Protein AF-A0A402D0N8-F1 (afdb_monomer_lite)

Radius of gyration: 15.57 Å; chains: 1; bounding box: 29×26×56 Å

Secondary structure (DSSP, 8-state):
------GGGG-TTEEEEEE-TTS-EEEEE-SSSTTTT-EEEEETTTEEEEEESSHHHHHHHHHHHHHTT-EEEETTEEEE-S-HHHHHHHHHHHSTT-TT--

Foldseek 3Di:
DPPCPDPVPPPPQWAFDDADPVGKTWTARCDDDPRHQFIWIADPVPGIFGQASHPVLVVVLVVVQVVVVQWDQDPNDTDGHPPLVVSLVSSCVSGPPGRPRD

Sequence (102 aa):
MDTGDDPEDYQNTWFPLLFSDSGSYRVVECGEGSNQGKVLDYDVESGICVQFNSLESMFLTVHEFWSEGLYTIVNDRIEWSTDYKKFNEIGARLNPGAGYWK

Organism: NCBI:txid2219043

Structure (mmCIF, N/CA/C/O backbone):
data_AF-A0A402D0N8-F1
#
_entry.id   AF-A0A402D0N8-F1
#
loop_
_atom_site.group_PDB
_atom_site.id
_atom_site.type_symbol
_atom_site.label_atom_id
_atom_site.label_alt_id
_atom_site.label_comp_id
_atom_site.label_asym_id
_atom_site.label_entity_id
_atom_site.label_seq_id
_atom_site.pdbx_PDB_ins_code
_atom_site.Cartn_x
_atom_site.Cartn_y
_atom_site.Cartn_z
_atom_site.occupancy
_atom_site.B_iso_or_equiv
_atom_site.auth_seq_id
_atom_site.auth_comp_id
_atom_site.auth_asym_id
_atom_site.auth_atom_id
_atom_site.pdbx_PDB_model_num
ATOM 1 N N . MET A 1 1 ? 5.558 -1.038 39.132 1.00 38.97 1 MET A N 1
ATOM 2 C CA . MET A 1 1 ? 4.516 -1.213 38.110 1.00 38.97 1 MET A CA 1
ATOM 3 C C . MET A 1 1 ? 5.258 -1.116 36.813 1.00 38.97 1 MET A C 1
ATOM 5 O O . MET A 1 1 ? 5.713 -0.037 36.466 1.00 38.97 1 MET A O 1
ATOM 9 N N . ASP A 1 2 ? 5.565 -2.285 36.273 1.00 36.12 2 ASP A N 1
ATOM 10 C CA . ASP A 1 2 ? 6.158 -2.427 34.957 1.00 36.12 2 ASP A CA 1
ATOM 11 C C . ASP A 1 2 ? 5.124 -1.858 33.986 1.00 36.12 2 ASP A C 1
ATOM 13 O O . ASP A 1 2 ? 3.999 -2.353 33.954 1.00 36.12 2 ASP A O 1
ATOM 17 N N . THR A 1 3 ? 5.417 -0.728 33.343 1.00 42.56 3 THR A N 1
ATOM 18 C CA . THR A 1 3 ? 4.473 -0.120 32.396 1.00 42.56 3 THR A CA 1
ATOM 19 C C . THR A 1 3 ? 4.433 -0.871 31.080 1.00 42.56 3 THR A C 1
ATOM 21 O O . THR A 1 3 ? 3.728 -0.388 30.211 1.00 42.56 3 THR A O 1
ATOM 24 N N . GLY A 1 4 ? 5.148 -2.008 30.977 1.00 36.19 4 GLY A N 1
ATOM 25 C CA . GLY A 1 4 ? 4.936 -3.092 30.021 1.00 36.19 4 GLY A CA 1
ATOM 26 C C . GLY A 1 4 ? 4.192 -2.634 28.785 1.00 36.19 4 GLY A C 1
ATOM 27 O O . GLY A 1 4 ? 3.025 -2.978 28.628 1.00 36.19 4 GLY A O 1
ATOM 28 N N . ASP A 1 5 ? 4.846 -1.794 27.981 1.00 43.19 5 ASP A N 1
ATOM 29 C CA . ASP A 1 5 ? 4.370 -1.461 26.647 1.00 43.19 5 ASP A CA 1
ATOM 30 C C . ASP A 1 5 ? 4.533 -2.752 25.839 1.00 43.19 5 ASP A C 1
ATOM 32 O O . ASP A 1 5 ? 5.557 -2.985 25.195 1.00 43.19 5 ASP A O 1
ATOM 36 N N . ASP A 1 6 ? 3.575 -3.660 26.016 1.00 44.97 6 ASP A N 1
ATOM 37 C CA . ASP A 1 6 ? 3.561 -4.969 25.394 1.00 44.97 6 ASP A CA 1
ATOM 38 C C . ASP A 1 6 ? 3.358 -4.742 23.888 1.00 44.97 6 ASP A C 1
ATOM 40 O O . ASP A 1 6 ? 2.368 -4.116 23.489 1.00 44.97 6 ASP A O 1
ATOM 44 N N . PRO A 1 7 ? 4.260 -5.223 23.013 1.00 46.88 7 PRO A N 1
ATOM 45 C CA . PRO A 1 7 ? 4.080 -5.142 21.561 1.00 46.88 7 PRO A CA 1
ATOM 46 C C . PRO A 1 7 ? 2.754 -5.759 21.072 1.00 46.88 7 PRO A C 1
ATOM 48 O O . PRO A 1 7 ? 2.349 -5.528 19.932 1.00 46.88 7 PRO A O 1
ATOM 51 N N . GLU A 1 8 ? 2.087 -6.540 21.930 1.00 49.38 8 GLU A N 1
ATOM 52 C CA . GLU A 1 8 ? 0.794 -7.186 21.704 1.00 49.38 8 GLU A CA 1
ATOM 53 C C . GLU A 1 8 ? -0.395 -6.208 21.593 1.00 49.38 8 GLU A C 1
ATOM 55 O O . GLU A 1 8 ? -1.405 -6.561 20.980 1.00 49.38 8 GLU A O 1
ATOM 60 N N . ASP A 1 9 ? -0.294 -4.964 22.084 1.00 51.78 9 ASP A N 1
ATOM 61 C CA . ASP A 1 9 ? -1.440 -4.032 22.085 1.00 51.78 9 ASP A CA 1
ATOM 62 C C . ASP A 1 9 ? -1.725 -3.364 20.719 1.00 51.78 9 ASP A C 1
ATOM 64 O O . ASP A 1 9 ? -2.796 -2.790 20.519 1.00 51.78 9 ASP A O 1
ATOM 68 N N . TYR A 1 10 ? -0.827 -3.488 19.732 1.00 57.44 10 TYR A N 1
ATOM 69 C CA . TYR A 1 10 ? -0.965 -2.831 18.418 1.00 57.44 10 TYR A CA 1
ATOM 70 C C . TYR A 1 10 ? -1.469 -3.728 17.267 1.00 57.44 10 TYR A C 1
ATOM 72 O O . TYR A 1 10 ? -1.497 -3.270 16.129 1.00 57.44 10 TYR A O 1
ATOM 80 N N . GLN A 1 11 ? -1.889 -4.980 17.508 1.00 63.44 11 GLN A N 1
ATOM 81 C CA . GLN A 1 11 ? -2.152 -5.943 16.411 1.00 63.44 11 GLN A CA 1
ATOM 82 C C . GLN A 1 11 ? -3.530 -6.620 16.411 1.00 63.44 11 GLN A C 1
ATOM 84 O O . GLN A 1 11 ? -3.852 -7.358 15.481 1.00 63.44 11 GLN A O 1
ATOM 89 N N . ASN A 1 12 ? -4.389 -6.356 17.396 1.00 77.56 12 ASN A N 1
ATOM 90 C CA . ASN A 1 12 ? -5.677 -7.059 17.504 1.00 77.56 12 ASN A CA 1
ATOM 91 C C . ASN A 1 12 ? -6.698 -6.673 16.422 1.00 77.56 12 ASN A C 1
ATOM 93 O O . ASN A 1 12 ? -7.730 -7.327 16.269 1.00 77.56 12 ASN A O 1
ATOM 97 N N . THR A 1 13 ? -6.421 -5.611 15.672 1.00 88.75 13 THR A N 1
ATOM 98 C CA . THR A 1 13 ? -7.307 -5.077 14.638 1.00 88.75 13 THR A CA 1
ATOM 99 C C . THR A 1 13 ? -6.726 -5.202 13.234 1.00 88.75 13 THR A C 1
ATOM 101 O O . THR A 1 13 ? -7.336 -4.731 12.277 1.00 88.75 13 THR A O 1
ATOM 104 N N . TRP A 1 14 ? -5.561 -5.829 13.072 1.00 91.38 14 TRP A N 1
ATOM 105 C CA . TRP A 1 14 ? -4.870 -5.893 11.788 1.00 91.38 14 TRP A CA 1
ATOM 106 C C . TRP A 1 14 ? -5.154 -7.189 11.047 1.00 91.38 14 TRP A C 1
ATOM 108 O O . TRP A 1 14 ? -4.990 -8.288 11.573 1.00 91.38 14 TRP A O 1
ATOM 118 N N . PHE A 1 15 ? -5.523 -7.056 9.777 1.00 92.12 15 PHE A N 1
ATOM 119 C CA . PHE A 1 15 ? -5.607 -8.186 8.866 1.00 92.12 15 PHE A CA 1
ATOM 120 C C . PHE A 1 15 ? -4.335 -8.258 8.004 1.00 92.12 15 PHE A C 1
ATOM 122 O O . PHE A 1 15 ? -4.077 -7.322 7.241 1.00 92.12 15 PHE A O 1
ATOM 129 N N . PRO A 1 16 ? -3.531 -9.333 8.082 1.00 89.75 16 PRO A N 1
ATOM 130 C CA . PRO A 1 16 ? -2.293 -9.439 7.316 1.00 89.75 16 PRO A CA 1
ATOM 131 C C . PRO A 1 16 ? -2.559 -9.662 5.821 1.00 89.75 16 PRO A C 1
ATOM 133 O O . PRO A 1 16 ? -3.383 -10.491 5.442 1.00 89.75 16 PRO A O 1
ATOM 136 N N . LEU A 1 17 ? -1.826 -8.945 4.963 1.00 90.88 17 LEU A N 1
ATOM 137 C CA . LEU A 1 17 ? -1.868 -9.104 3.504 1.00 90.88 17 LEU A CA 1
ATOM 138 C C . LEU A 1 17 ? -0.614 -9.783 2.964 1.00 90.88 17 LEU A C 1
ATOM 140 O O . LEU A 1 17 ? -0.708 -10.769 2.239 1.00 90.88 17 LEU A O 1
ATOM 144 N N . LEU A 1 18 ? 0.555 -9.222 3.277 1.00 85.12 18 LEU A N 1
ATOM 145 C CA . LEU A 1 18 ? 1.847 -9.691 2.787 1.00 85.12 18 LEU A CA 1
ATOM 146 C C . LEU A 1 18 ? 2.859 -9.657 3.926 1.00 85.12 18 LEU A C 1
ATOM 148 O O . LEU A 1 18 ? 2.872 -8.725 4.730 1.00 85.12 18 LEU A O 1
ATOM 152 N N . PHE A 1 19 ? 3.722 -10.663 3.939 1.00 79.56 19 PHE A N 1
ATOM 153 C CA . PHE A 1 19 ? 4.849 -10.776 4.849 1.00 79.56 19 PHE A CA 1
ATOM 154 C C . PHE A 1 19 ? 6.133 -10.857 4.028 1.00 79.56 19 PHE A C 1
ATOM 156 O O . PHE A 1 19 ? 6.176 -11.572 3.023 1.00 79.56 19 PHE A O 1
ATOM 163 N N . SER A 1 20 ? 7.158 -10.115 4.442 1.00 72.38 20 SER A N 1
ATOM 164 C CA . SER A 1 20 ? 8.504 -10.248 3.891 1.00 72.38 20 SER A CA 1
ATOM 165 C C . SER A 1 20 ? 9.406 -11.013 4.856 1.00 72.38 20 SER A C 1
ATOM 167 O O . SER A 1 20 ? 9.298 -10.860 6.070 1.00 72.38 20 SER A O 1
ATOM 169 N N . ASP A 1 21 ? 10.367 -11.768 4.321 1.00 71.25 21 ASP A N 1
ATOM 170 C CA . ASP A 1 21 ? 11.382 -12.460 5.133 1.00 71.25 21 ASP A CA 1
ATOM 171 C C . ASP A 1 21 ? 12.253 -11.486 5.955 1.00 71.25 21 ASP A C 1
ATOM 173 O O . ASP A 1 21 ? 12.914 -11.893 6.907 1.00 71.25 21 ASP A O 1
ATOM 177 N N . SER A 1 22 ? 12.243 -10.191 5.608 1.00 71.19 22 SER A N 1
ATOM 178 C CA . SER A 1 22 ? 12.867 -9.105 6.375 1.00 71.19 22 SER A CA 1
ATOM 179 C C . SER A 1 22 ? 12.063 -8.657 7.601 1.00 71.19 22 SER A C 1
ATOM 181 O O . SER A 1 22 ? 12.528 -7.793 8.334 1.00 71.19 22 SER A O 1
ATOM 183 N N . GLY A 1 23 ? 10.879 -9.228 7.840 1.00 69.69 23 GLY A N 1
ATOM 184 C CA . GLY A 1 23 ? 10.045 -8.910 8.999 1.00 69.69 23 GLY A CA 1
ATOM 185 C C . GLY A 1 23 ? 9.120 -7.706 8.812 1.00 69.69 23 GLY A C 1
ATOM 186 O O . GLY A 1 23 ? 8.527 -7.260 9.791 1.00 69.69 23 GLY A O 1
ATOM 187 N N . SER A 1 24 ? 8.965 -7.195 7.585 1.00 76.06 24 SER A N 1
ATOM 188 C CA . SER A 1 24 ? 7.969 -6.159 7.296 1.00 76.06 24 SER A CA 1
ATOM 189 C C . SER A 1 24 ? 6.598 -6.778 7.032 1.00 76.06 24 SER A C 1
ATOM 191 O O . SER A 1 24 ? 6.474 -7.811 6.358 1.00 76.06 24 SER A O 1
ATOM 193 N N . TYR A 1 25 ? 5.563 -6.123 7.555 1.00 85.44 25 TYR A N 1
ATOM 194 C CA . TYR A 1 25 ? 4.180 -6.560 7.419 1.00 85.44 25 TYR A CA 1
ATOM 195 C C . TYR A 1 25 ? 3.378 -5.508 6.677 1.00 85.44 25 TYR A C 1
ATOM 197 O O . TYR A 1 25 ? 3.292 -4.358 7.107 1.00 85.44 25 TYR A O 1
ATOM 205 N N . ARG A 1 26 ? 2.708 -5.932 5.605 1.00 90.94 26 ARG A N 1
ATOM 206 C CA . ARG A 1 26 ? 1.638 -5.142 5.004 1.00 90.94 26 ARG A CA 1
ATOM 207 C C . ARG A 1 26 ? 0.304 -5.648 5.525 1.00 90.94 26 ARG A C 1
ATOM 209 O O . ARG A 1 26 ? -0.012 -6.827 5.356 1.00 90.94 26 ARG A O 1
ATOM 216 N N . VAL A 1 27 ? -0.480 -4.764 6.127 1.00 94.00 27 VAL A N 1
ATOM 217 C CA . VAL A 1 27 ? -1.732 -5.105 6.821 1.00 94.00 27 VAL A CA 1
ATOM 218 C C . VAL A 1 27 ? -2.865 -4.164 6.425 1.00 94.00 27 VAL A C 1
ATOM 220 O O . VAL A 1 27 ? -2.620 -3.073 5.915 1.00 94.00 27 VAL A O 1
ATOM 223 N N . VAL A 1 28 ? -4.108 -4.566 6.681 1.00 95.75 28 VAL A N 1
ATOM 224 C CA . VAL A 1 28 ? -5.284 -3.683 6.668 1.00 95.75 28 VAL A CA 1
ATOM 225 C C . VAL A 1 28 ? -5.696 -3.385 8.103 1.00 95.75 28 VAL A C 1
ATOM 227 O O . VAL A 1 28 ? -5.924 -4.314 8.878 1.00 95.75 28 VAL A O 1
ATOM 230 N N . GLU A 1 29 ? -5.845 -2.107 8.442 1.00 94.62 29 GLU A N 1
ATOM 231 C CA . GLU A 1 29 ? -6.414 -1.688 9.726 1.00 94.62 29 GLU A CA 1
ATOM 232 C C . GLU A 1 29 ? -7.932 -1.903 9.721 1.00 94.62 29 GLU A C 1
ATOM 234 O O . GLU A 1 29 ? -8.658 -1.242 8.979 1.00 94.62 29 GLU A O 1
ATOM 239 N N . CYS A 1 30 ? -8.427 -2.831 10.534 1.00 94.56 30 CYS A N 1
ATOM 240 C CA . CYS A 1 30 ? -9.853 -3.152 10.639 1.00 94.56 30 CYS A CA 1
ATOM 241 C C . CYS A 1 30 ? -10.517 -2.512 11.872 1.00 94.56 30 CYS A C 1
ATOM 243 O O . CYS A 1 30 ? -11.741 -2.561 12.003 1.00 94.56 30 CYS A O 1
ATOM 245 N N . GLY A 1 31 ? -9.730 -1.914 12.766 1.00 91.56 31 GLY A N 1
ATOM 246 C CA . GLY A 1 31 ? -10.171 -1.223 13.971 1.00 91.56 31 GLY A CA 1
ATOM 247 C C . GLY A 1 31 ? -10.733 0.161 13.677 1.00 91.56 31 GLY A C 1
ATOM 248 O O . GLY A 1 31 ? -10.541 0.727 12.601 1.00 91.56 31 GLY A O 1
ATOM 249 N N . GLU A 1 32 ? -11.452 0.717 14.648 1.00 89.25 32 GLU A N 1
ATOM 250 C CA . GLU A 1 32 ? -11.963 2.082 14.552 1.00 89.25 32 GLU A CA 1
ATOM 251 C C . GLU A 1 32 ? -10.820 3.100 14.664 1.00 89.25 32 GLU A C 1
ATOM 253 O O . GLU A 1 32 ? -9.920 2.963 15.491 1.00 89.25 32 GLU A O 1
ATOM 258 N N . GLY A 1 33 ? -10.858 4.152 13.846 1.00 88.31 33 GLY A N 1
ATOM 259 C CA . GLY A 1 33 ? -9.865 5.222 13.893 1.00 88.31 33 GLY A CA 1
ATOM 260 C C . GLY A 1 33 ? -9.607 5.866 12.537 1.00 88.31 33 GLY A C 1
ATOM 261 O O . GLY A 1 33 ? -10.238 5.549 11.531 1.00 88.31 33 GLY A O 1
ATOM 262 N N . SER A 1 34 ? -8.638 6.781 12.495 1.00 89.44 34 SER A N 1
ATOM 263 C CA . SER A 1 34 ? -8.296 7.542 11.283 1.00 89.44 34 SER A CA 1
ATOM 264 C C . SER A 1 34 ? -7.700 6.691 10.156 1.00 89.44 34 SER A C 1
ATOM 266 O O . SER A 1 34 ? -7.648 7.147 9.010 1.00 89.44 34 SER A O 1
ATOM 268 N N . ASN A 1 35 ? -7.246 5.476 10.471 1.00 92.56 35 ASN A N 1
ATOM 269 C CA . ASN A 1 35 ? -6.657 4.534 9.524 1.00 92.56 35 ASN A CA 1
ATOM 270 C C . ASN A 1 35 ? -7.573 3.362 9.166 1.00 92.56 35 ASN A C 1
ATOM 272 O O . ASN A 1 35 ? -7.158 2.533 8.364 1.00 92.56 35 ASN A O 1
ATOM 276 N N . GLN A 1 36 ? -8.802 3.311 9.687 1.00 95.00 36 GLN A N 1
ATOM 277 C CA . GLN A 1 36 ? -9.746 2.237 9.381 1.00 95.00 36 GLN A CA 1
ATOM 278 C C . GLN A 1 36 ? -9.888 2.026 7.864 1.00 95.00 36 GLN A C 1
ATOM 280 O O . GLN A 1 36 ? -10.144 2.965 7.109 1.00 95.00 36 GLN A O 1
ATOM 285 N N . GLY A 1 37 ? -9.703 0.782 7.422 1.00 96.06 37 GLY A N 1
ATOM 286 C CA . GLY A 1 37 ? -9.771 0.347 6.027 1.00 96.06 37 GLY A CA 1
ATOM 287 C C . GLY A 1 37 ? -8.525 0.633 5.182 1.00 96.06 37 GLY A C 1
ATOM 288 O O . GLY A 1 37 ? -8.471 0.186 4.035 1.00 96.06 37 GLY A O 1
ATOM 289 N N . LYS A 1 38 ? -7.522 1.343 5.715 1.00 97.06 38 LYS A N 1
ATOM 290 C CA . LYS A 1 38 ? -6.279 1.655 4.997 1.00 97.06 38 LYS A CA 1
ATOM 291 C C . LYS A 1 38 ? -5.297 0.491 5.043 1.00 97.06 38 LYS A C 1
ATOM 293 O O . LYS A 1 38 ? -5.310 -0.321 5.967 1.00 97.06 38 LYS A O 1
ATOM 298 N N . VAL A 1 39 ? -4.409 0.455 4.053 1.00 96.81 39 VAL A N 1
ATOM 299 C CA . VAL A 1 39 ? -3.303 -0.499 3.987 1.00 96.81 39 VAL A CA 1
ATOM 300 C C . VAL A 1 39 ? -2.049 0.149 4.556 1.00 96.81 39 VAL A C 1
ATOM 302 O O . VAL A 1 39 ? -1.577 1.179 4.059 1.00 96.81 39 VAL A O 1
ATOM 305 N N . LEU A 1 40 ? -1.517 -0.476 5.595 1.00 93.81 40 LEU A N 1
ATOM 306 C CA . LEU A 1 40 ? -0.366 -0.016 6.349 1.00 93.81 40 LEU A CA 1
ATOM 307 C C . LEU A 1 40 ? 0.841 -0.891 6.038 1.00 93.81 40 LEU A C 1
ATOM 309 O O . LEU A 1 40 ? 0.705 -2.092 5.808 1.00 93.81 40 LEU A O 1
ATOM 313 N N . ASP A 1 41 ? 2.009 -0.277 6.063 1.00 90.88 41 ASP A N 1
ATOM 314 C CA . ASP A 1 41 ? 3.291 -0.955 6.165 1.00 90.88 41 ASP A CA 1
ATOM 315 C C . ASP A 1 41 ? 3.814 -0.726 7.571 1.00 90.88 41 ASP A C 1
ATOM 317 O O . ASP A 1 41 ? 3.886 0.417 8.036 1.00 90.88 41 ASP A O 1
ATOM 321 N N . TYR A 1 42 ? 4.090 -1.826 8.256 1.00 86.00 42 TYR A N 1
ATOM 322 C CA . TYR A 1 42 ? 4.636 -1.822 9.596 1.00 86.00 42 TYR A CA 1
ATOM 323 C C . TYR A 1 42 ? 6.059 -2.361 9.557 1.00 86.00 42 TYR A C 1
ATOM 325 O O . TYR A 1 42 ? 6.311 -3.481 9.099 1.00 86.00 42 TYR A O 1
ATOM 333 N N . ASP A 1 43 ? 6.960 -1.542 10.079 1.00 81.56 43 ASP A N 1
ATOM 334 C CA . ASP A 1 43 ? 8.348 -1.873 10.339 1.00 81.56 43 ASP A CA 1
ATOM 335 C C . ASP A 1 43 ? 8.650 -1.586 11.813 1.00 81.56 43 ASP A C 1
ATOM 337 O O . ASP A 1 43 ? 8.210 -0.573 12.363 1.00 81.56 43 ASP A O 1
ATOM 341 N N . VAL A 1 44 ? 9.392 -2.482 12.463 1.00 77.31 44 VAL A N 1
ATOM 342 C CA . VAL A 1 44 ? 9.665 -2.385 13.907 1.00 77.31 44 VAL A CA 1
ATOM 343 C C . VAL A 1 44 ? 10.499 -1.142 14.235 1.00 77.31 44 VAL A C 1
ATOM 345 O O . VAL A 1 44 ? 10.314 -0.547 15.295 1.00 77.31 44 VAL A O 1
ATOM 348 N N . GLU A 1 45 ? 11.390 -0.722 13.334 1.00 78.44 45 GLU A N 1
ATOM 349 C CA . GLU A 1 45 ? 12.266 0.436 13.547 1.00 78.44 45 GLU A CA 1
ATOM 350 C C . GLU A 1 45 ? 11.593 1.754 13.136 1.00 78.44 45 GLU A C 1
ATOM 352 O O . GLU A 1 45 ? 11.774 2.784 13.789 1.00 78.44 45 GLU A O 1
ATOM 357 N N . SER A 1 46 ? 10.805 1.723 12.061 1.00 78.25 46 SER A N 1
ATOM 358 C CA . SER A 1 46 ? 10.252 2.915 11.405 1.00 78.25 46 SER A CA 1
ATOM 359 C C . SER A 1 46 ? 8.798 3.217 11.786 1.00 78.25 46 SER A C 1
ATOM 361 O O . SER A 1 46 ? 8.298 4.306 11.495 1.00 78.25 46 SER A O 1
ATOM 363 N N . GLY A 1 47 ? 8.111 2.281 12.443 1.00 84.44 47 GLY A N 1
ATOM 364 C CA . GLY A 1 47 ? 6.712 2.402 12.836 1.00 84.44 47 GLY A CA 1
ATOM 365 C C . GLY A 1 47 ? 5.730 2.189 11.679 1.00 84.44 47 GLY A C 1
ATOM 366 O O . GLY A 1 47 ? 6.001 1.474 10.717 1.00 84.44 47 GLY A O 1
ATOM 367 N N . ILE A 1 48 ? 4.543 2.790 11.803 1.00 87.69 48 ILE A N 1
ATOM 368 C CA . ILE A 1 48 ? 3.434 2.627 10.854 1.00 87.69 48 ILE A CA 1
ATOM 369 C C . ILE A 1 48 ? 3.516 3.682 9.750 1.00 87.69 48 ILE A C 1
ATOM 371 O O . ILE A 1 48 ? 3.513 4.884 10.021 1.00 87.69 48 ILE A O 1
ATOM 375 N N . CYS A 1 49 ? 3.454 3.237 8.498 1.00 91.25 49 CYS A N 1
ATOM 376 C CA . CYS A 1 49 ? 3.282 4.097 7.337 1.00 91.25 49 CYS A CA 1
ATOM 377 C C . CYS A 1 49 ? 2.024 3.702 6.556 1.00 91.25 49 CYS A C 1
ATOM 379 O O . CYS A 1 49 ? 1.844 2.546 6.181 1.00 91.25 49 CYS A O 1
ATOM 381 N N . VAL A 1 50 ? 1.145 4.666 6.266 1.00 94.19 50 VAL A N 1
ATOM 382 C CA . VAL A 1 50 ? 0.020 4.433 5.349 1.00 94.19 50 VAL A CA 1
ATOM 383 C C . VAL A 1 50 ? 0.572 4.350 3.929 1.00 94.19 50 VAL A C 1
ATOM 385 O O . VAL A 1 50 ? 1.063 5.352 3.404 1.00 94.19 50 VAL A O 1
ATOM 388 N N . GLN A 1 51 ? 0.452 3.179 3.303 1.00 94.25 51 GLN A N 1
ATOM 389 C CA . GLN A 1 51 ? 0.815 2.987 1.900 1.00 94.25 51 GLN A CA 1
ATOM 390 C C . GLN A 1 51 ? -0.385 3.163 0.977 1.00 94.25 51 GLN A C 1
ATOM 392 O O . GLN A 1 51 ? -0.261 3.821 -0.044 1.00 94.25 51 GLN A O 1
ATOM 397 N N . PHE A 1 52 ? -1.560 2.635 1.319 1.00 97.19 52 PHE A N 1
ATOM 398 C CA . PHE A 1 52 ? -2.736 2.762 0.455 1.00 97.19 52 PHE A CA 1
ATOM 399 C C . PHE A 1 52 ? -3.966 3.166 1.257 1.00 97.19 52 PHE A C 1
ATOM 401 O O . PHE A 1 52 ? -4.135 2.760 2.406 1.00 97.19 52 PHE A O 1
ATOM 408 N N . ASN A 1 53 ? -4.840 3.965 0.648 1.00 97.25 53 ASN A N 1
ATOM 409 C CA . ASN A 1 53 ? -6.064 4.428 1.304 1.00 97.25 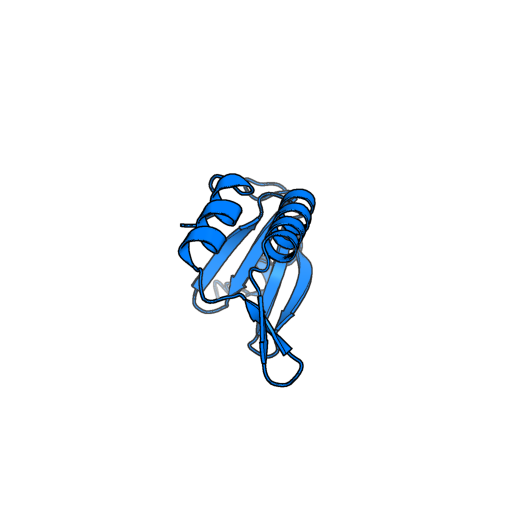53 ASN A CA 1
ATOM 410 C C . ASN A 1 53 ? -7.122 3.322 1.435 1.00 97.25 53 ASN A C 1
ATOM 412 O O . ASN A 1 53 ? -7.992 3.423 2.295 1.00 97.25 53 ASN A O 1
ATOM 416 N N . SER A 1 54 ? -7.046 2.274 0.612 1.00 97.50 54 SER A N 1
ATOM 417 C CA . SER A 1 54 ? -7.870 1.071 0.719 1.00 97.50 54 SER A CA 1
ATOM 418 C C . SER A 1 54 ? -7.236 -0.114 -0.021 1.00 97.50 54 SER A C 1
ATOM 420 O O . SER A 1 54 ? -6.273 0.042 -0.776 1.00 97.50 54 SER A O 1
ATOM 422 N N . LEU A 1 55 ? -7.801 -1.315 0.149 1.00 97.06 55 LEU A N 1
ATOM 423 C CA . LEU A 1 55 ? -7.467 -2.468 -0.702 1.00 97.06 55 LEU A CA 1
ATOM 424 C C . LEU A 1 55 ? -7.766 -2.196 -2.181 1.00 97.06 55 LEU A C 1
ATOM 426 O O . LEU A 1 55 ? -6.996 -2.590 -3.053 1.00 97.06 55 LEU A O 1
ATOM 430 N N . GLU A 1 56 ? -8.865 -1.502 -2.472 1.00 97.75 56 GLU A N 1
ATOM 431 C CA . GLU A 1 56 ? -9.219 -1.119 -3.838 1.00 97.75 56 GLU A CA 1
ATOM 432 C C . GLU A 1 56 ? -8.148 -0.210 -4.449 1.00 97.75 56 GLU A C 1
ATOM 434 O O . GLU A 1 56 ? -7.655 -0.495 -5.541 1.00 97.75 56 GLU A O 1
ATOM 439 N N . SER A 1 57 ? -7.717 0.833 -3.728 1.00 97.62 57 SER A N 1
ATOM 440 C CA . SER A 1 57 ? -6.675 1.733 -4.226 1.00 97.62 57 SER A CA 1
ATOM 441 C C . SER A 1 57 ? -5.332 1.014 -4.376 1.00 97.62 57 SER A C 1
ATOM 443 O O . SER A 1 57 ? -4.617 1.276 -5.342 1.00 97.62 57 SER A O 1
ATOM 445 N N . MET A 1 58 ? -5.016 0.045 -3.507 1.00 96.50 58 MET A N 1
ATOM 446 C CA . MET A 1 58 ? -3.858 -0.841 -3.671 1.00 96.50 58 MET A CA 1
ATOM 447 C C . MET A 1 58 ? -3.915 -1.617 -4.993 1.00 96.50 58 MET A C 1
ATOM 449 O O . MET A 1 58 ? -2.965 -1.553 -5.774 1.00 96.50 58 MET A O 1
ATOM 453 N N . PHE A 1 59 ? -5.015 -2.318 -5.280 1.00 96.75 59 PHE A N 1
ATOM 454 C CA . PHE A 1 59 ? -5.132 -3.102 -6.515 1.00 96.75 59 PHE A CA 1
ATOM 455 C C . PHE A 1 59 ? -5.142 -2.227 -7.771 1.00 96.75 59 PHE A C 1
ATOM 457 O O . PHE A 1 59 ? -4.492 -2.583 -8.753 1.00 96.75 59 PHE A O 1
ATOM 464 N N . LEU A 1 60 ? -5.805 -1.068 -7.734 1.00 97.94 60 LEU A N 1
ATOM 465 C CA . LEU A 1 60 ? -5.768 -0.097 -8.832 1.00 97.94 60 LEU A CA 1
ATOM 466 C C . LEU A 1 60 ? -4.348 0.421 -9.082 1.00 97.94 60 LEU A C 1
ATOM 468 O O . LEU A 1 60 ? -3.919 0.505 -10.229 1.00 97.94 60 LEU A O 1
ATOM 472 N N . THR A 1 61 ? -3.595 0.700 -8.016 1.00 96.00 61 THR A N 1
ATOM 473 C CA . THR A 1 61 ? -2.206 1.171 -8.122 1.00 96.00 61 THR A CA 1
ATOM 474 C C . THR A 1 61 ? -1.307 0.106 -8.744 1.00 96.00 61 THR A C 1
ATOM 476 O O . THR A 1 61 ? -0.575 0.392 -9.688 1.00 96.00 61 THR A O 1
ATOM 479 N N . VAL A 1 62 ? -1.407 -1.144 -8.281 1.00 93.44 62 VAL A N 1
ATOM 480 C CA . VAL A 1 62 ? -0.653 -2.272 -8.853 1.00 93.44 62 VAL A CA 1
ATOM 481 C C . VAL A 1 62 ? -1.025 -2.505 -10.320 1.00 93.44 62 VAL A C 1
ATOM 483 O O . VAL A 1 62 ? -0.145 -2.734 -11.150 1.00 93.44 62 VAL A O 1
ATOM 486 N N . HIS A 1 63 ? -2.313 -2.419 -10.658 1.00 95.88 63 HIS A N 1
ATOM 487 C CA . HIS A 1 63 ? -2.786 -2.531 -12.036 1.00 95.88 63 HIS A CA 1
ATOM 488 C C . HIS A 1 63 ? -2.193 -1.442 -12.939 1.00 95.88 63 HIS A C 1
ATOM 490 O O . HIS A 1 63 ? -1.762 -1.740 -14.056 1.00 95.88 63 HIS A O 1
ATOM 496 N N . GLU A 1 64 ? -2.144 -0.197 -12.466 1.00 95.9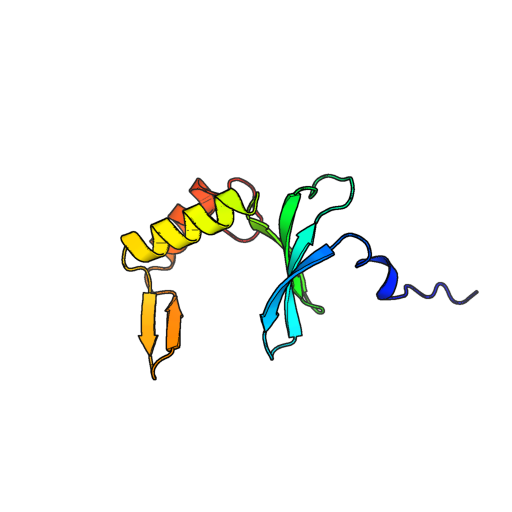4 64 GLU A N 1
ATOM 497 C CA . GLU A 1 64 ? -1.599 0.912 -13.244 1.00 95.94 64 GLU A CA 1
ATOM 498 C C . GLU A 1 64 ? -0.074 0.792 -13.397 1.00 95.94 64 GLU A C 1
ATOM 500 O O . GLU A 1 64 ? 0.437 0.950 -14.504 1.00 95.94 64 GLU A O 1
ATOM 505 N N . PHE A 1 65 ? 0.652 0.368 -12.354 1.00 93.75 65 PHE A N 1
ATOM 506 C CA . PHE A 1 65 ? 2.080 0.041 -12.467 1.00 93.75 65 PHE A CA 1
ATOM 507 C C . PHE A 1 65 ? 2.357 -1.030 -13.522 1.00 93.75 65 PHE A C 1
ATOM 509 O O . PHE A 1 65 ? 3.280 -0.885 -14.323 1.00 93.75 65 PHE A O 1
ATOM 516 N N . TRP A 1 66 ? 1.552 -2.094 -13.544 1.00 92.62 66 TRP A N 1
ATOM 517 C CA . TRP A 1 66 ? 1.694 -3.161 -14.530 1.00 92.62 66 TRP A CA 1
ATOM 518 C C . TRP A 1 66 ? 1.408 -2.667 -15.950 1.00 92.62 66 TRP A C 1
ATOM 520 O O . TRP A 1 66 ? 2.178 -2.935 -16.871 1.00 92.62 66 TRP A O 1
ATOM 530 N N . SER A 1 67 ? 0.319 -1.918 -16.121 1.00 93.94 67 SER A N 1
ATOM 531 C CA . SER A 1 67 ? -0.117 -1.402 -17.424 1.00 93.94 67 SER A CA 1
ATOM 532 C C . SER A 1 67 ? 0.876 -0.401 -18.018 1.00 93.94 67 SER A C 1
ATOM 534 O O . SER A 1 67 ? 1.055 -0.355 -19.231 1.00 93.94 67 SER A O 1
ATOM 536 N N . GLU A 1 68 ? 1.567 0.353 -17.162 1.00 92.94 68 GLU A N 1
ATOM 537 C CA . GLU A 1 68 ? 2.602 1.316 -17.544 1.00 92.94 68 GLU A CA 1
ATOM 538 C C . GLU A 1 68 ? 4.006 0.695 -17.665 1.00 92.94 68 GLU A C 1
ATOM 540 O O . GLU A 1 68 ? 4.971 1.411 -17.943 1.00 92.94 68 GLU A O 1
ATOM 545 N N . GLY A 1 69 ? 4.148 -0.621 -17.453 1.00 91.88 69 GLY A N 1
ATOM 546 C CA . GLY A 1 69 ? 5.434 -1.318 -17.539 1.00 91.88 69 GLY A CA 1
ATOM 547 C C . GLY A 1 69 ? 6.435 -0.897 -16.459 1.00 91.88 69 GLY A C 1
ATOM 548 O O . GLY A 1 69 ? 7.642 -0.933 -16.687 1.00 91.88 69 GLY A O 1
ATOM 549 N N . LEU A 1 70 ? 5.959 -0.481 -15.279 1.00 91.88 70 LEU A N 1
ATOM 550 C CA . LEU A 1 70 ? 6.792 -0.017 -14.163 1.00 91.88 70 LEU A CA 1
ATOM 551 C C . LEU A 1 70 ? 7.393 -1.168 -13.347 1.00 91.88 70 LEU A C 1
ATOM 553 O O . LEU A 1 70 ? 7.451 -1.129 -12.120 1.00 91.88 70 LEU A O 1
ATOM 557 N N . TYR A 1 71 ? 7.901 -2.183 -14.035 1.00 88.25 71 TYR A N 1
ATOM 558 C CA . TYR A 1 71 ? 8.599 -3.313 -13.444 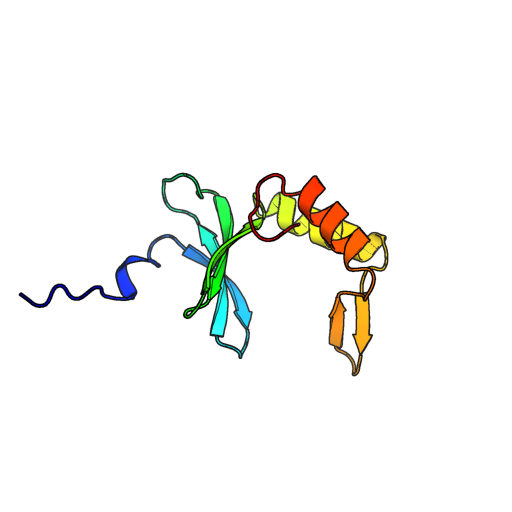1.00 88.25 71 TYR A CA 1
ATOM 559 C C . TYR A 1 71 ? 9.738 -3.791 -14.348 1.00 88.25 71 TYR A C 1
ATOM 561 O O . TYR A 1 71 ? 9.725 -3.597 -15.562 1.00 88.25 71 TYR A O 1
ATOM 569 N N . THR A 1 72 ? 10.7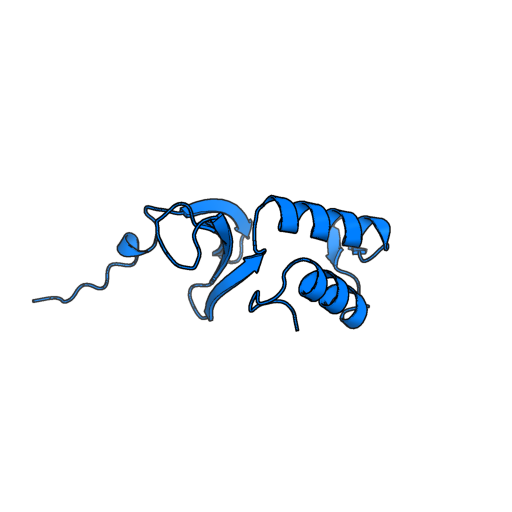07 -4.463 -13.744 1.00 85.19 72 THR A N 1
ATOM 570 C CA . THR A 1 72 ? 11.776 -5.203 -14.410 1.00 85.19 72 THR A CA 1
ATOM 571 C C . THR A 1 72 ? 11.746 -6.637 -13.897 1.00 85.19 72 THR A C 1
ATOM 573 O O . THR A 1 72 ? 11.408 -6.879 -12.742 1.00 85.19 72 THR A O 1
ATOM 576 N N . ILE A 1 73 ? 12.094 -7.602 -14.746 1.00 85.12 73 ILE A N 1
ATOM 577 C CA . ILE A 1 73 ? 12.280 -8.991 -14.320 1.00 85.12 73 ILE A CA 1
ATOM 578 C C . ILE A 1 73 ? 13.784 -9.243 -14.197 1.00 85.12 73 ILE A C 1
ATOM 580 O O . ILE A 1 73 ? 14.498 -9.214 -15.199 1.00 85.12 73 ILE A O 1
ATOM 584 N N . VAL A 1 74 ? 14.260 -9.472 -12.974 1.00 85.75 74 VAL A N 1
ATOM 585 C CA . VAL A 1 74 ? 15.668 -9.728 -12.642 1.00 85.75 74 VAL A CA 1
ATOM 586 C C . VAL A 1 74 ? 15.752 -11.073 -11.929 1.00 85.75 74 VAL A C 1
ATOM 588 O O . VAL A 1 74 ? 15.126 -11.259 -10.892 1.00 85.75 74 VAL A O 1
ATOM 591 N N . ASN A 1 75 ? 16.518 -12.026 -12.472 1.00 89.00 75 ASN A N 1
ATOM 592 C CA . ASN A 1 75 ? 16.672 -13.374 -11.897 1.00 89.00 75 ASN A CA 1
ATOM 593 C C . ASN A 1 75 ? 15.324 -14.036 -11.533 1.00 89.00 75 ASN A C 1
ATOM 595 O O . ASN A 1 75 ? 15.144 -14.508 -10.410 1.00 89.00 75 ASN A O 1
ATOM 599 N N . ASP A 1 76 ? 14.364 -14.004 -12.462 1.00 85.75 76 ASP A N 1
ATOM 600 C CA . ASP A 1 76 ? 12.994 -14.518 -12.291 1.00 85.75 76 ASP A CA 1
ATOM 601 C C . ASP A 1 76 ? 12.182 -13.855 -11.160 1.00 85.75 76 ASP A C 1
ATOM 603 O O . ASP A 1 76 ? 11.162 -14.384 -10.715 1.00 85.75 76 ASP A O 1
ATOM 607 N N . ARG A 1 77 ? 12.599 -12.669 -10.703 1.00 81.69 77 ARG A N 1
ATOM 608 C CA . ARG A 1 77 ? 11.889 -11.853 -9.712 1.00 81.69 77 ARG A CA 1
ATOM 609 C C . ARG A 1 77 ? 11.436 -10.539 -10.324 1.00 81.69 77 ARG A C 1
ATOM 611 O O . ARG A 1 77 ? 12.129 -9.955 -11.151 1.00 81.69 77 ARG A O 1
ATOM 618 N N . ILE A 1 78 ? 10.265 -10.078 -9.899 1.00 82.38 78 ILE A N 1
ATOM 619 C CA . ILE A 1 78 ? 9.758 -8.754 -10.254 1.00 82.38 78 ILE A CA 1
ATOM 620 C C . ILE A 1 78 ? 10.430 -7.735 -9.334 1.00 82.38 78 ILE A C 1
ATOM 622 O O . ILE A 1 78 ? 10.279 -7.802 -8.116 1.00 82.38 78 ILE A O 1
ATOM 626 N N . GLU A 1 79 ? 11.133 -6.781 -9.926 1.00 82.94 79 GLU A N 1
ATOM 627 C CA . GLU A 1 79 ? 11.629 -5.580 -9.262 1.00 82.94 79 GLU A CA 1
ATOM 628 C C . GLU A 1 79 ? 10.853 -4.376 -9.798 1.00 82.94 79 GLU A C 1
ATOM 630 O O . GLU A 1 79 ? 10.644 -4.250 -11.004 1.00 82.94 79 GLU A O 1
ATOM 635 N N . TRP A 1 80 ? 10.391 -3.483 -8.924 1.00 74.81 80 TRP A N 1
ATOM 636 C CA . TRP A 1 80 ? 9.709 -2.266 -9.368 1.00 74.81 80 TRP A CA 1
ATOM 637 C C . TRP A 1 80 ? 10.708 -1.343 -10.092 1.00 74.81 80 TRP A C 1
ATOM 639 O O . TRP A 1 80 ? 11.851 -1.194 -9.662 1.00 74.81 80 TRP A O 1
ATOM 649 N N . SER A 1 81 ? 10.300 -0.809 -11.248 1.00 69.00 81 SER A N 1
ATOM 650 C CA . SER A 1 81 ? 11.182 -0.167 -12.243 1.00 69.00 81 SER A CA 1
ATOM 651 C C . SER A 1 81 ? 11.876 1.113 -11.750 1.00 69.00 81 SER A C 1
ATOM 653 O O . SER A 1 81 ? 11.442 1.765 -10.806 1.00 69.00 81 SER A O 1
ATOM 655 N N .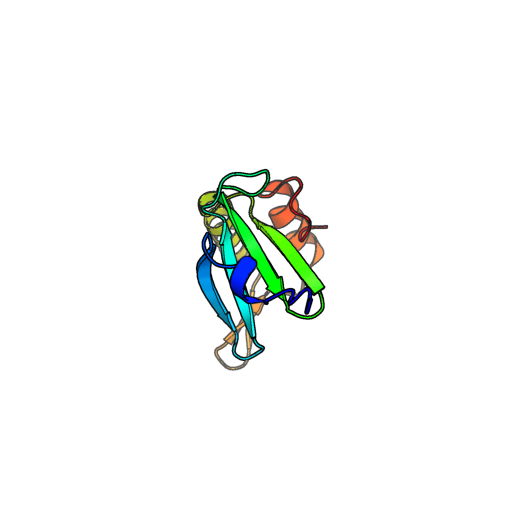 THR A 1 82 ? 12.941 1.513 -12.454 1.00 65.69 82 THR A N 1
ATOM 656 C CA . THR A 1 82 ? 13.773 2.696 -12.178 1.00 65.69 82 THR A CA 1
ATOM 657 C C . THR A 1 82 ? 13.107 4.042 -12.469 1.00 65.69 82 THR A C 1
ATOM 659 O O . THR A 1 82 ? 13.672 5.075 -12.107 1.00 65.69 82 THR A O 1
ATOM 662 N N . ASP A 1 83 ? 11.940 4.078 -13.125 1.00 85.88 83 ASP A N 1
ATOM 663 C CA . ASP A 1 83 ? 11.159 5.319 -13.249 1.00 85.88 83 ASP A CA 1
ATOM 664 C C . ASP A 1 83 ? 10.407 5.610 -11.941 1.00 85.88 83 ASP A C 1
ATOM 666 O O . ASP A 1 83 ? 9.179 5.566 -11.848 1.00 85.88 83 ASP A O 1
ATOM 670 N N . TYR A 1 84 ? 11.192 5.905 -10.904 1.00 86.50 84 TYR A N 1
ATOM 671 C CA . TYR A 1 84 ? 10.705 6.225 -9.567 1.00 86.50 84 TYR A CA 1
ATOM 672 C C . TYR A 1 84 ? 9.798 7.451 -9.560 1.00 86.50 84 TYR A C 1
ATOM 674 O O . TYR A 1 84 ? 8.897 7.542 -8.731 1.00 86.50 84 TYR A O 1
ATOM 682 N N . LYS A 1 85 ? 10.015 8.394 -10.484 1.00 91.38 85 LYS A N 1
ATOM 683 C CA . LYS A 1 85 ? 9.176 9.584 -10.591 1.00 91.38 85 LYS A CA 1
ATOM 684 C C . LYS A 1 85 ? 7.760 9.186 -10.996 1.00 91.38 85 LYS A C 1
ATOM 686 O O . LYS A 1 85 ? 6.822 9.497 -10.271 1.00 91.38 85 LYS A O 1
ATOM 691 N N . LYS A 1 86 ? 7.608 8.453 -12.100 1.00 92.69 86 LYS A N 1
ATOM 692 C CA . LYS A 1 86 ? 6.291 8.015 -12.575 1.00 92.69 86 LYS A CA 1
ATOM 693 C C . LYS A 1 86 ? 5.618 7.046 -11.599 1.00 92.69 86 LYS A C 1
ATOM 695 O O . LYS A 1 86 ? 4.411 7.135 -11.380 1.00 92.69 86 LYS A O 1
ATOM 700 N N . PHE A 1 87 ? 6.399 6.164 -10.974 1.00 91.38 87 PHE A N 1
ATOM 701 C CA . PHE A 1 87 ? 5.928 5.256 -9.927 1.00 91.38 87 PHE A CA 1
ATOM 702 C C . PHE A 1 87 ? 5.312 6.019 -8.745 1.00 91.38 87 PHE A C 1
ATOM 704 O O . PHE A 1 87 ? 4.172 5.756 -8.357 1.00 91.38 87 PHE A O 1
ATOM 711 N N . ASN A 1 88 ? 6.019 7.025 -8.228 1.00 92.81 88 ASN A N 1
ATOM 712 C CA . ASN A 1 88 ? 5.510 7.851 -7.139 1.00 92.81 88 ASN A CA 1
ATOM 713 C C . ASN A 1 88 ? 4.335 8.744 -7.563 1.00 92.81 88 ASN A C 1
ATOM 715 O O . ASN A 1 88 ? 3.385 8.879 -6.799 1.00 92.81 88 ASN A O 1
ATOM 719 N N . GLU A 1 89 ? 4.345 9.304 -8.778 1.00 95.12 89 GLU A N 1
ATOM 720 C CA . GLU A 1 89 ? 3.243 10.129 -9.296 1.00 95.12 8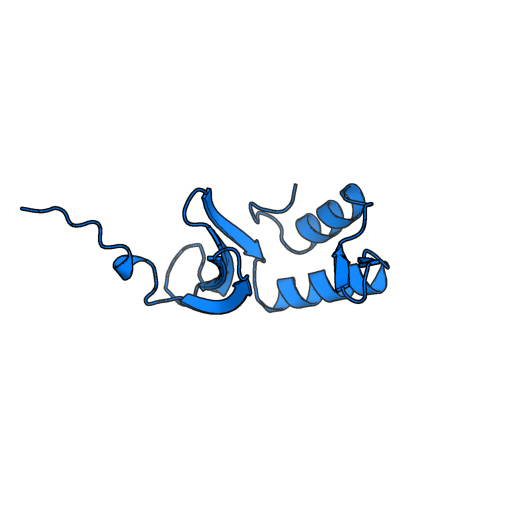9 GLU A CA 1
ATOM 721 C C . GLU A 1 89 ? 1.922 9.346 -9.376 1.00 95.12 89 GLU A C 1
ATOM 723 O O . GLU A 1 89 ? 0.875 9.846 -8.954 1.00 95.12 89 GLU A O 1
ATOM 728 N N . ILE A 1 90 ? 1.955 8.108 -9.882 1.00 95.56 90 ILE A N 1
ATOM 729 C CA . ILE A 1 90 ? 0.780 7.223 -9.916 1.00 95.56 90 ILE A CA 1
ATOM 730 C C . ILE A 1 90 ? 0.333 6.886 -8.490 1.00 95.56 90 ILE A C 1
ATOM 732 O O . ILE A 1 90 ? -0.849 7.029 -8.168 1.00 95.56 90 ILE A O 1
ATOM 736 N N . GLY A 1 91 ? 1.275 6.503 -7.623 1.00 95.38 91 GLY A N 1
ATOM 737 C CA . GLY A 1 91 ? 0.996 6.178 -6.227 1.00 95.38 91 GLY A CA 1
ATOM 738 C C . GLY A 1 91 ? 0.327 7.328 -5.471 1.00 95.38 91 GLY A C 1
ATOM 739 O O . GLY A 1 91 ? -0.727 7.130 -4.867 1.00 95.38 91 GLY A O 1
ATOM 740 N N . ALA A 1 92 ? 0.873 8.542 -5.574 1.00 96.31 92 ALA A N 1
ATOM 741 C CA . ALA A 1 92 ? 0.356 9.740 -4.916 1.00 96.31 92 ALA A CA 1
ATOM 742 C C . ALA A 1 92 ? -1.016 10.159 -5.462 1.00 96.31 92 ALA A C 1
ATOM 744 O O . ALA A 1 92 ? -1.882 10.591 -4.699 1.00 96.31 92 ALA A O 1
ATOM 745 N N . ARG A 1 93 ? -1.245 10.002 -6.773 1.00 96.88 93 ARG A N 1
ATOM 746 C CA . ARG A 1 93 ? -2.539 10.303 -7.402 1.00 96.88 93 ARG A CA 1
ATOM 747 C C . ARG A 1 93 ? -3.638 9.339 -6.956 1.00 96.88 93 ARG A C 1
ATOM 749 O O . ARG A 1 93 ? -4.758 9.783 -6.716 1.00 96.88 93 ARG A O 1
ATOM 756 N N . LEU A 1 94 ? -3.342 8.042 -6.873 1.00 97.25 94 LEU A N 1
ATOM 757 C CA . LEU A 1 94 ? -4.318 7.012 -6.493 1.00 97.25 94 LEU A CA 1
ATOM 758 C C . LEU A 1 94 ? -4.478 6.852 -4.976 1.00 97.25 94 LEU A C 1
ATOM 760 O O . LEU A 1 94 ? -5.505 6.360 -4.512 1.00 97.25 94 LEU A O 1
ATOM 764 N N . ASN A 1 95 ? -3.488 7.286 -4.197 1.00 97.00 95 ASN A N 1
ATOM 765 C CA . ASN A 1 95 ? -3.486 7.214 -2.737 1.00 97.00 95 ASN A CA 1
ATOM 766 C C . ASN A 1 95 ? -3.166 8.593 -2.138 1.00 97.00 95 ASN A C 1
ATOM 768 O O . ASN A 1 95 ? -2.150 8.758 -1.456 1.00 97.00 95 ASN A O 1
ATOM 772 N N . PRO A 1 96 ? -4.016 9.606 -2.380 1.00 95.75 96 PRO A N 1
ATOM 773 C CA . PRO A 1 96 ? -3.759 10.955 -1.897 1.00 95.75 96 PRO A CA 1
ATOM 774 C C . PRO A 1 96 ? -3.669 10.976 -0.369 1.00 95.75 96 PRO A C 1
ATOM 776 O O . PRO A 1 96 ? -4.532 10.432 0.322 1.00 95.75 96 PRO A O 1
ATOM 779 N N . GLY A 1 97 ? -2.621 11.614 0.155 1.00 91.56 97 GLY A N 1
ATOM 780 C CA . GLY A 1 97 ? -2.390 11.753 1.595 1.00 91.56 97 GLY A CA 1
ATOM 781 C C . GLY A 1 97 ? -1.817 10.513 2.292 1.00 91.56 97 GLY A C 1
ATOM 782 O O . GLY A 1 97 ? -1.598 10.564 3.501 1.00 91.56 97 GLY A O 1
ATOM 783 N N . ALA A 1 98 ? -1.549 9.422 1.568 1.00 92.94 98 ALA A N 1
ATOM 784 C CA . ALA A 1 98 ? -0.774 8.308 2.104 1.00 92.94 98 ALA A CA 1
ATOM 785 C C . ALA A 1 98 ? 0.698 8.732 2.257 1.00 92.94 98 ALA A C 1
ATOM 787 O O . ALA A 1 98 ? 1.288 9.293 1.337 1.00 92.94 98 ALA A O 1
ATOM 788 N N . GLY A 1 99 ? 1.292 8.479 3.427 1.00 85.94 99 GLY A N 1
ATOM 789 C CA . GLY A 1 99 ? 2.627 8.984 3.784 1.00 85.94 99 GLY A CA 1
ATOM 790 C C . GLY A 1 99 ? 3.782 8.376 2.981 1.00 85.94 99 GLY A C 1
ATOM 791 O O . GLY A 1 99 ? 4.898 8.894 3.026 1.00 85.94 99 GLY A O 1
ATOM 792 N N . TYR A 1 100 ? 3.517 7.289 2.254 1.00 88.94 100 TYR A N 1
ATOM 793 C CA . TYR A 1 100 ? 4.515 6.575 1.466 1.00 88.94 100 TYR A CA 1
ATOM 794 C C . TYR A 1 100 ? 4.832 7.247 0.121 1.00 88.94 100 TYR A C 1
ATOM 796 O O . TYR A 1 100 ? 6.000 7.329 -0.259 1.00 88.94 100 TYR A O 1
ATOM 804 N N . TRP A 1 101 ? 3.818 7.745 -0.592 1.00 91.00 101 TRP A N 1
ATOM 805 C CA . TRP A 1 101 ? 3.988 8.293 -1.943 1.00 91.00 101 TRP A CA 1
ATOM 806 C C . TRP A 1 101 ? 4.376 9.771 -1.887 1.00 91.00 101 TRP A C 1
ATOM 808 O O . TRP A 1 101 ? 3.700 10.561 -1.227 1.00 91.00 101 TRP A O 1
ATOM 818 N N . LYS A 1 102 ? 5.462 10.145 -2.573 1.00 77.56 102 LYS A N 1
ATOM 819 C CA . LYS A 1 102 ? 6.046 11.496 -2.546 1.00 77.56 102 LYS A CA 1
ATOM 820 C C . LYS A 1 102 ? 6.241 12.078 -3.934 1.00 77.56 102 LYS A C 1
ATOM 822 O O . LYS A 1 102 ? 6.830 11.369 -4.775 1.00 77.56 102 LYS A O 1
#

pLDDT: mean 84.54, std 15.37, range [36.12, 97.94]